Protein AF-A0A809SZR6-F1 (afdb_monomer_lite)

InterPro domains:
  IPR000489 Pterin-binding domain [PF00809] (5-49)
  IPR000489 Pterin-binding domain [PS00792] (4-19)
  IPR000489 Pterin-binding domain [PS50972] (2-67)
  IPR011005 Dihydropteroate synthase-like superfamily [G3DSA:3.20.20.20] (1-56)
  IPR011005 Dihydropteroate synthase-like superfamily [SSF51717] (3-46)

Secondary structure (DSSP, 8-state):
----EEEEE--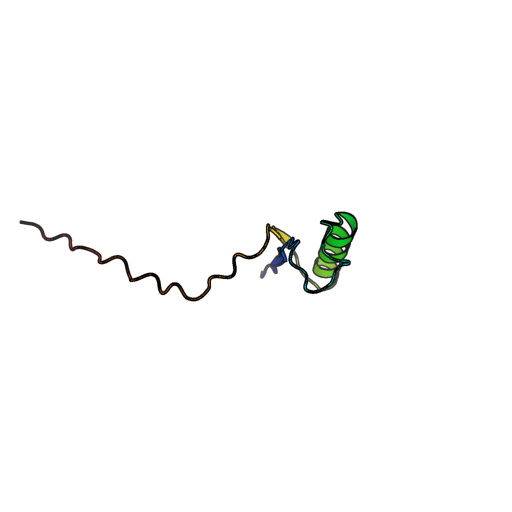S--SSGGG-S--HHHHHHHHHHHHHTT-SEEEEES---------------------

Organism: Escherichia coli (NCBI:txid562)

pLDDT: mean 71.85, std 20.2, range [42.25, 98.06]

Structure (mmCIF, N/CA/C/O backbone):
data_AF-A0A809SZR6-F1
#
_entry.id   AF-A0A809SZR6-F1
#
loop_
_atom_site.group_PDB
_atom_site.id
_atom_site.type_symbol
_atom_site.label_atom_id
_atom_site.label_alt_id
_atom_site.label_comp_id
_atom_site.label_asym_id
_atom_site.label_entity_id
_atom_site.label_seq_id
_atom_site.pdbx_PDB_ins_code
_atom_site.Cartn_x
_atom_site.Cartn_y
_atom_site.Cartn_z
_atom_site.occupancy
_atom_site.B_iso_or_equiv
_atom_site.auth_seq_id
_atom_site.auth_comp_id
_atom_site.auth_asym_id
_atom_site.auth_atom_id
_atom_site.pdbx_PDB_model_num
ATOM 1 N N . MET A 1 1 ? -21.326 7.051 10.419 1.00 84.06 1 MET A N 1
ATOM 2 C CA . MET A 1 1 ? -20.237 6.052 10.406 1.00 84.06 1 MET A CA 1
ATOM 3 C C . MET A 1 1 ? -19.173 6.559 9.446 1.00 84.06 1 MET A C 1
ATOM 5 O O . MET A 1 1 ? -19.559 7.138 8.438 1.00 84.06 1 MET A O 1
ATOM 9 N N . VAL A 1 2 ? -17.891 6.451 9.790 1.00 93.38 2 VAL A N 1
ATOM 10 C CA . VAL A 1 2 ? -16.767 6.866 8.928 1.00 93.38 2 VAL A CA 1
ATOM 11 C C . VAL A 1 2 ? -16.158 5.609 8.314 1.00 93.38 2 VAL A C 1
ATOM 13 O O . VAL A 1 2 ? -16.177 4.570 8.965 1.00 93.38 2 VAL A O 1
ATOM 16 N N . THR A 1 3 ? -15.655 5.716 7.086 1.00 96.19 3 THR A N 1
ATOM 17 C CA . THR A 1 3 ? -14.927 4.645 6.398 1.00 96.19 3 THR A CA 1
ATOM 18 C C . THR A 1 3 ? -13.531 5.143 6.056 1.00 96.19 3 THR A C 1
ATOM 20 O O . THR A 1 3 ? -13.382 6.243 5.519 1.00 96.19 3 THR A O 1
ATOM 23 N N . VAL A 1 4 ? -12.518 4.345 6.369 1.00 97.00 4 VAL A N 1
ATOM 24 C CA . VAL A 1 4 ? -11.107 4.642 6.137 1.00 97.00 4 VAL A CA 1
ATOM 25 C C . VAL A 1 4 ? -10.613 3.838 4.941 1.00 97.00 4 VAL A C 1
ATOM 27 O O . VAL A 1 4 ? -10.668 2.609 4.933 1.00 97.00 4 VAL A O 1
ATOM 30 N N . PHE A 1 5 ? -10.107 4.547 3.934 1.00 97.19 5 PHE A N 1
ATOM 31 C CA . PHE A 1 5 ? -9.492 3.954 2.750 1.00 97.19 5 PHE A CA 1
ATOM 32 C C . PHE A 1 5 ? -7.968 4.042 2.859 1.00 97.19 5 PHE A C 1
ATOM 34 O O . PHE A 1 5 ? -7.408 5.139 2.895 1.00 97.19 5 PHE A O 1
ATOM 41 N N . GLY A 1 6 ? -7.303 2.889 2.892 1.00 95.00 6 GLY A N 1
ATOM 42 C CA . GLY A 1 6 ? -5.858 2.784 2.709 1.00 95.00 6 GLY A CA 1
ATOM 43 C C . GLY A 1 6 ? -5.516 2.852 1.222 1.00 95.00 6 GLY A C 1
ATOM 44 O O . GLY A 1 6 ? -6.151 2.176 0.420 1.00 95.00 6 GLY A O 1
ATOM 45 N N . ILE A 1 7 ? -4.531 3.662 0.835 1.00 91.69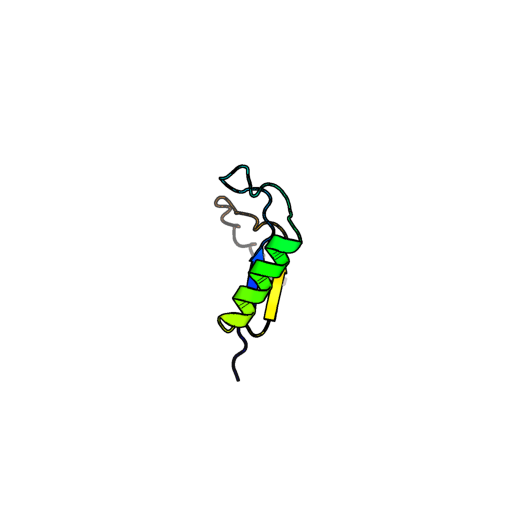 7 ILE A N 1
ATOM 46 C CA . ILE A 1 7 ? -4.115 3.797 -0.568 1.00 91.69 7 ILE A CA 1
ATOM 47 C C . ILE A 1 7 ? -2.808 3.034 -0.781 1.00 91.69 7 ILE A C 1
ATOM 49 O O . ILE A 1 7 ? -1.772 3.409 -0.225 1.00 91.69 7 ILE A O 1
ATOM 53 N N . LEU A 1 8 ? -2.843 1.996 -1.615 1.00 88.75 8 LEU A N 1
ATOM 54 C CA . LEU A 1 8 ? -1.683 1.197 -1.996 1.00 88.75 8 LEU A CA 1
ATOM 55 C C . LEU A 1 8 ? -1.320 1.466 -3.461 1.00 88.75 8 LEU A C 1
ATOM 57 O O . LEU A 1 8 ? -1.922 0.918 -4.382 1.00 88.75 8 LEU A O 1
ATOM 61 N N . ASN A 1 9 ? -0.305 2.303 -3.680 1.00 84.62 9 ASN A N 1
ATOM 62 C CA . ASN A 1 9 ? 0.237 2.540 -5.018 1.00 84.62 9 ASN A CA 1
ATOM 63 C C . ASN A 1 9 ? 1.305 1.492 -5.341 1.00 84.62 9 ASN A C 1
ATOM 65 O O . ASN A 1 9 ? 2.305 1.379 -4.633 1.00 84.62 9 ASN A O 1
ATOM 69 N N . LEU A 1 10 ? 1.117 0.764 -6.435 1.00 78.94 10 LEU A N 1
ATOM 70 C CA . LEU A 1 10 ? 2.085 -0.188 -6.961 1.00 78.94 10 LEU A CA 1
ATOM 71 C C . LEU A 1 10 ? 3.106 0.566 -7.822 1.00 78.94 10 LEU A C 1
ATOM 73 O O . LEU A 1 10 ? 2.886 0.778 -9.010 1.00 78.94 10 LEU A O 1
ATOM 77 N N . THR A 1 11 ? 4.204 1.029 -7.224 1.00 68.69 11 THR A N 1
ATOM 78 C CA . THR A 1 11 ? 5.307 1.697 -7.939 1.00 68.69 11 THR A CA 1
ATOM 79 C C . THR A 1 11 ? 6.472 0.743 -8.193 1.00 68.69 11 THR A C 1
ATOM 81 O O . THR A 1 11 ? 6.997 0.181 -7.239 1.00 68.69 11 THR A O 1
ATOM 84 N N . GLU A 1 12 ? 6.932 0.624 -9.444 1.00 54.88 12 GLU A N 1
ATOM 85 C CA . GLU A 1 12 ? 8.235 0.007 -9.777 1.00 54.88 12 GLU A CA 1
ATOM 86 C C . GLU A 1 12 ? 9.422 0.921 -9.399 1.00 54.88 12 GLU A C 1
ATOM 88 O O . GLU A 1 12 ? 10.544 0.453 -9.194 1.00 54.88 12 GLU A O 1
ATOM 93 N N . ASP A 1 13 ? 9.163 2.227 -9.259 1.00 49.97 13 ASP A N 1
ATOM 94 C CA . ASP A 1 13 ? 10.161 3.276 -9.024 1.00 49.97 13 ASP A CA 1
ATOM 95 C C . ASP A 1 13 ? 10.505 3.422 -7.541 1.00 49.97 13 ASP A C 1
ATOM 97 O O . ASP A 1 13 ? 10.211 4.422 -6.877 1.00 49.97 13 ASP A O 1
ATOM 101 N N . SER A 1 14 ? 11.155 2.400 -7.019 1.00 45.66 14 SER A N 1
ATOM 102 C CA . SER A 1 14 ? 11.723 2.434 -5.685 1.00 45.66 14 SER A CA 1
ATOM 103 C C . SER A 1 14 ? 13.165 2.908 -5.729 1.00 45.66 14 SER A C 1
ATOM 105 O O . SER A 1 14 ? 13.938 2.516 -6.601 1.00 45.66 14 SER A O 1
ATOM 107 N N . PHE A 1 15 ? 13.575 3.699 -4.738 1.00 43.44 15 PHE A N 1
ATOM 108 C CA . PHE A 1 15 ? 14.973 4.125 -4.578 1.00 43.44 15 PHE A CA 1
ATOM 109 C C . PHE A 1 15 ? 15.935 2.949 -4.272 1.00 43.44 15 PHE A C 1
ATOM 111 O O . PHE A 1 15 ? 17.143 3.154 -4.211 1.00 43.44 15 PHE A O 1
ATOM 118 N N . PHE A 1 16 ? 15.408 1.728 -4.096 1.00 42.25 16 PHE A N 1
ATOM 119 C CA . PHE A 1 16 ? 16.119 0.504 -3.723 1.00 42.25 16 PHE A CA 1
ATOM 120 C C . PHE A 1 16 ? 15.893 -0.599 -4.779 1.00 42.25 16 PHE A C 1
ATOM 122 O O . PHE A 1 16 ? 14.774 -0.792 -5.255 1.00 42.25 16 PHE A O 1
ATOM 129 N N . ASP A 1 17 ? 16.952 -1.309 -5.183 1.00 50.03 17 ASP A N 1
ATOM 130 C CA . ASP A 1 17 ? 16.935 -2.335 -6.245 1.00 50.03 17 ASP A CA 1
ATOM 131 C C . ASP A 1 17 ? 15.935 -3.479 -5.980 1.00 50.03 17 ASP A C 1
ATOM 133 O O . ASP A 1 17 ? 15.338 -4.023 -6.911 1.00 50.03 17 ASP A O 1
ATOM 137 N N . GLU A 1 18 ? 15.691 -3.812 -4.713 1.00 49.88 18 GLU A N 1
ATOM 138 C CA . GLU A 1 18 ? 14.868 -4.946 -4.273 1.00 49.88 18 GLU A CA 1
ATOM 139 C C . GLU A 1 18 ? 13.362 -4.731 -4.466 1.00 49.88 18 GLU A C 1
ATOM 141 O O . GLU A 1 18 ? 12.575 -5.667 -4.363 1.00 49.88 18 GLU A O 1
ATOM 146 N N . SER A 1 19 ? 12.950 -3.503 -4.768 1.00 48.91 19 SER A N 1
ATOM 147 C CA . SER A 1 19 ? 11.542 -3.097 -4.872 1.00 48.91 19 SER A CA 1
ATOM 148 C C . SER A 1 19 ? 11.131 -2.761 -6.312 1.00 48.91 19 SER A C 1
ATOM 150 O O . SER A 1 19 ? 10.078 -2.183 -6.559 1.00 48.91 19 SER A O 1
ATOM 152 N N . ARG A 1 20 ? 11.950 -3.201 -7.281 1.00 52.91 20 ARG A N 1
ATOM 153 C CA . ARG A 1 20 ? 11.694 -3.143 -8.736 1.00 52.91 20 ARG A CA 1
ATOM 154 C C . ARG A 1 20 ? 10.953 -4.358 -9.289 1.00 52.91 20 ARG A C 1
ATOM 156 O O . ARG A 1 20 ? 10.858 -4.538 -10.498 1.00 52.91 20 ARG A O 1
ATOM 163 N N . ARG A 1 21 ? 10.450 -5.235 -8.425 1.00 51.31 21 ARG A N 1
ATOM 164 C CA . ARG A 1 21 ? 9.506 -6.275 -8.825 1.00 51.31 21 ARG A CA 1
ATOM 165 C C . ARG A 1 21 ? 8.173 -5.900 -8.217 1.00 51.31 21 ARG A C 1
ATOM 167 O O . ARG A 1 21 ? 8.102 -5.684 -7.011 1.00 51.31 21 ARG A O 1
ATOM 174 N N . LEU A 1 22 ? 7.135 -5.845 -9.048 1.00 56.34 22 LEU A N 1
ATOM 175 C CA . LEU A 1 22 ? 5.751 -5.958 -8.603 1.00 56.34 22 LEU A CA 1
ATOM 176 C C . LEU A 1 22 ? 5.609 -7.336 -7.951 1.00 56.34 22 LEU A C 1
ATOM 178 O O . LEU A 1 22 ? 5.119 -8.260 -8.584 1.00 56.34 22 LEU A O 1
ATOM 182 N N . ASP A 1 23 ? 6.153 -7.512 -6.748 1.00 70.94 23 ASP A N 1
ATOM 183 C CA . ASP A 1 23 ? 5.996 -8.720 -5.962 1.00 70.94 23 ASP A CA 1
ATOM 184 C C . ASP A 1 23 ? 4.537 -8.746 -5.508 1.00 70.94 23 ASP A C 1
ATOM 186 O O . ASP A 1 23 ? 4.159 -7.977 -4.613 1.00 70.94 23 ASP A O 1
ATOM 190 N N . PRO A 1 24 ? 3.682 -9.586 -6.120 1.00 80.06 24 PRO A N 1
ATOM 191 C CA . PRO A 1 24 ? 2.280 -9.619 -5.746 1.00 80.06 24 PRO A CA 1
ATOM 192 C C . PRO A 1 24 ? 2.135 -10.043 -4.281 1.00 80.06 24 PRO A C 1
ATOM 194 O O . PRO A 1 24 ? 1.202 -9.605 -3.612 1.00 80.06 24 PRO A O 1
ATOM 197 N N . ALA A 1 25 ? 3.077 -10.836 -3.752 1.00 83.19 25 ALA A N 1
ATOM 198 C CA . ALA A 1 25 ? 3.080 -11.236 -2.352 1.00 83.19 25 ALA A CA 1
ATOM 199 C C . ALA A 1 25 ? 3.377 -10.048 -1.424 1.00 83.19 25 ALA A C 1
ATOM 201 O O . ALA A 1 25 ? 2.688 -9.870 -0.418 1.00 83.19 25 ALA A O 1
ATOM 202 N N . GLY A 1 26 ? 4.337 -9.193 -1.779 1.00 80.88 26 GLY A N 1
ATOM 203 C CA . GLY A 1 26 ? 4.623 -7.940 -1.083 1.00 80.88 26 GLY A CA 1
ATOM 204 C C . GLY A 1 26 ? 3.433 -6.979 -1.086 1.00 80.88 26 GLY A C 1
ATOM 205 O O . GLY A 1 26 ? 3.071 -6.449 -0.036 1.00 80.88 26 GLY A O 1
ATOM 206 N N . ALA A 1 27 ? 2.758 -6.817 -2.229 1.00 84.25 27 ALA A N 1
ATOM 207 C CA . ALA A 1 27 ? 1.553 -5.991 -2.331 1.00 84.25 27 ALA A CA 1
ATOM 208 C C . ALA A 1 27 ? 0.408 -6.518 -1.448 1.00 84.25 27 ALA A C 1
ATOM 210 O O . ALA A 1 27 ? -0.226 -5.752 -0.722 1.00 84.25 27 ALA A O 1
ATOM 211 N N . VAL A 1 28 ? 0.179 -7.835 -1.456 1.00 90.38 28 V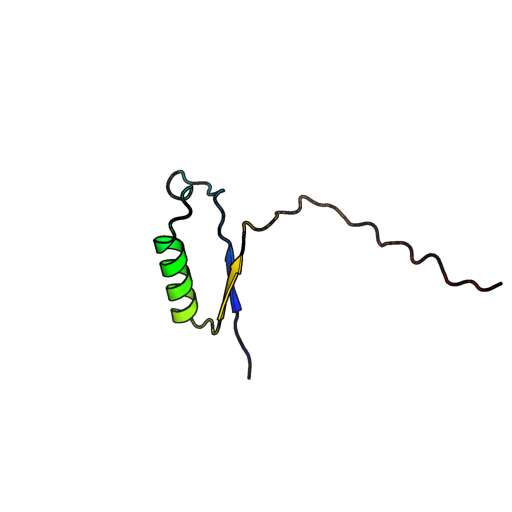AL A N 1
ATOM 212 C CA . VAL A 1 28 ? -0.818 -8.486 -0.592 1.00 90.38 28 VAL A CA 1
ATOM 213 C C . VAL A 1 28 ? -0.457 -8.318 0.883 1.00 90.38 28 VAL A C 1
ATOM 215 O O . VAL A 1 28 ? -1.322 -7.986 1.690 1.00 90.38 28 VAL A O 1
ATOM 218 N N . THR A 1 29 ? 0.817 -8.488 1.239 1.00 91.25 29 THR A N 1
ATOM 219 C CA . THR A 1 29 ? 1.295 -8.300 2.615 1.00 91.25 29 THR A CA 1
ATOM 220 C C . THR A 1 29 ? 1.045 -6.867 3.086 1.00 91.25 29 THR A C 1
ATOM 222 O O . THR A 1 29 ? 0.486 -6.666 4.161 1.00 91.25 29 THR A O 1
ATOM 225 N N . ALA A 1 30 ? 1.369 -5.868 2.260 1.00 88.56 30 ALA A N 1
ATOM 226 C CA . ALA A 1 30 ? 1.116 -4.463 2.570 1.00 88.56 30 ALA A CA 1
ATOM 227 C C . ALA A 1 30 ? -0.383 -4.158 2.734 1.00 88.56 30 ALA A C 1
ATOM 229 O O . ALA A 1 30 ? -0.769 -3.475 3.683 1.00 88.56 30 ALA A O 1
ATOM 230 N N . ALA A 1 31 ? -1.239 -4.696 1.859 1.00 92.69 31 ALA A N 1
ATOM 231 C CA . ALA A 1 31 ? -2.688 -4.533 1.970 1.00 92.69 31 ALA A CA 1
ATOM 232 C C . ALA A 1 31 ? -3.242 -5.152 3.267 1.00 92.69 31 ALA A C 1
ATOM 234 O O . ALA A 1 31 ? -4.067 -4.537 3.941 1.00 92.69 31 ALA A O 1
ATOM 235 N N . ILE A 1 32 ? -2.759 -6.337 3.658 1.00 96.25 32 ILE A N 1
ATOM 236 C CA . ILE A 1 32 ? -3.143 -6.989 4.921 1.00 96.25 32 ILE A CA 1
ATOM 237 C C . ILE A 1 32 ? -2.748 -6.125 6.121 1.00 96.25 32 ILE A C 1
ATOM 239 O O . ILE A 1 32 ? -3.553 -5.954 7.035 1.00 96.25 32 ILE A O 1
ATOM 243 N N . GLU A 1 33 ? -1.543 -5.555 6.123 1.00 96.00 33 GLU A N 1
ATOM 244 C CA . GLU A 1 33 ? -1.117 -4.648 7.192 1.00 96.00 33 GLU A CA 1
ATOM 245 C C . GLU A 1 33 ? -1.988 -3.385 7.255 1.00 96.00 33 GLU A C 1
ATOM 247 O O . GLU A 1 33 ? -2.399 -2.989 8.343 1.00 96.00 33 GLU A O 1
ATOM 252 N N . MET A 1 34 ? -2.366 -2.796 6.112 1.00 95.62 34 MET A N 1
ATOM 253 C CA . MET A 1 34 ? -3.276 -1.640 6.073 1.00 95.62 34 MET A CA 1
ATOM 254 C C . MET A 1 34 ? -4.640 -1.941 6.706 1.00 95.62 34 MET A C 1
ATOM 256 O O . MET A 1 34 ? -5.178 -1.107 7.438 1.00 95.62 34 MET A O 1
ATOM 260 N N . LEU A 1 35 ? -5.185 -3.136 6.463 1.00 97.25 35 LEU A N 1
ATOM 261 C CA . LEU A 1 35 ? -6.415 -3.593 7.112 1.00 97.25 35 LEU A CA 1
ATOM 262 C C . LEU A 1 35 ? -6.203 -3.805 8.620 1.00 97.25 35 LEU A C 1
ATOM 264 O O . LEU A 1 35 ? -7.022 -3.366 9.423 1.00 97.25 35 LEU A O 1
ATOM 268 N N . ARG A 1 36 ? -5.077 -4.412 9.028 1.00 97.81 36 ARG A N 1
ATOM 269 C CA . ARG A 1 36 ? -4.739 -4.644 10.448 1.00 97.81 36 ARG A CA 1
ATOM 270 C C . ARG A 1 36 ? -4.638 -3.355 11.259 1.00 97.81 36 ARG A C 1
ATOM 272 O O . ARG A 1 36 ? -5.040 -3.349 12.419 1.00 97.81 36 ARG A O 1
ATOM 279 N N . VAL A 1 37 ? -4.1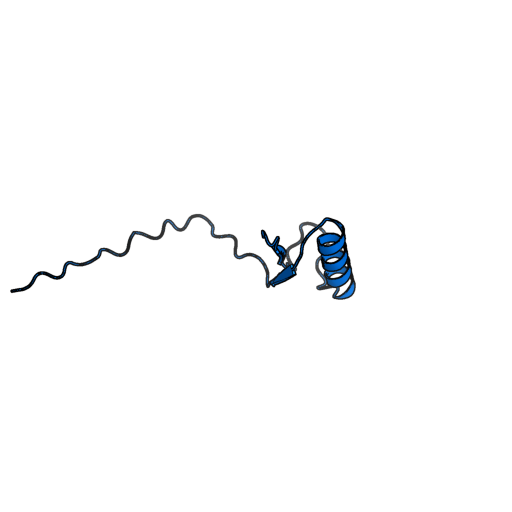23 -2.277 10.669 1.00 96.75 37 VAL A N 1
ATOM 280 C CA . VAL A 1 37 ? -3.990 -0.975 11.350 1.00 96.75 37 VAL A CA 1
ATOM 281 C C . VAL A 1 37 ? -5.271 -0.133 11.328 1.00 96.75 37 VAL A C 1
ATOM 283 O O . VAL A 1 37 ? -5.288 0.941 11.926 1.00 96.75 37 VAL A O 1
ATOM 286 N N . GLY A 1 38 ? -6.346 -0.613 10.689 1.00 97.25 38 GLY A N 1
ATOM 287 C CA . GLY A 1 38 ? -7.679 -0.007 10.774 1.00 97.25 38 GLY A CA 1
ATOM 288 C C . GLY A 1 38 ? -8.233 0.585 9.479 1.00 97.25 38 GLY A C 1
ATOM 289 O O . GLY A 1 38 ? -9.162 1.386 9.544 1.00 97.25 38 GLY A O 1
ATOM 290 N N . SER A 1 39 ? -7.692 0.226 8.311 1.00 97.81 39 SER A N 1
ATOM 291 C CA . SER A 1 39 ? -8.378 0.523 7.046 1.00 97.81 39 SER A CA 1
ATOM 292 C C . SER A 1 39 ? -9.589 -0.396 6.888 1.00 97.81 39 SER A C 1
ATOM 294 O O . SER A 1 39 ? -9.479 -1.602 7.098 1.00 97.81 39 SER A O 1
ATOM 296 N N . ASP A 1 40 ? -10.723 0.152 6.458 1.00 98.06 40 ASP A N 1
ATOM 297 C CA . ASP A 1 40 ? -11.912 -0.634 6.110 1.00 98.06 40 ASP A CA 1
ATOM 298 C C . ASP A 1 40 ? -11.811 -1.192 4.683 1.00 98.06 40 ASP A C 1
ATOM 300 O O . ASP A 1 40 ? -12.344 -2.256 4.370 1.00 98.06 40 ASP A O 1
ATOM 304 N N . VAL A 1 41 ? -11.132 -0.448 3.804 1.00 97.25 41 VAL A N 1
ATOM 305 C CA . VAL A 1 41 ? -10.930 -0.772 2.388 1.00 97.25 41 VAL A CA 1
ATOM 306 C C . VAL A 1 41 ? -9.509 -0.386 1.983 1.00 97.25 41 VAL A C 1
ATOM 308 O O . VAL A 1 41 ? -8.965 0.600 2.481 1.00 97.25 41 VAL A O 1
ATOM 311 N N . VAL A 1 42 ? -8.915 -1.142 1.058 1.00 95.62 42 VAL A N 1
ATOM 312 C CA . VAL A 1 42 ? -7.642 -0.792 0.414 1.00 95.62 42 VAL A CA 1
ATOM 313 C C . VAL A 1 42 ? -7.892 -0.508 -1.067 1.00 95.62 42 VAL A C 1
ATOM 315 O O . VAL A 1 42 ? -8.370 -1.381 -1.789 1.00 95.62 42 VAL A O 1
ATOM 318 N N . ASP A 1 43 ? -7.574 0.706 -1.508 1.00 93.94 43 ASP A N 1
ATOM 319 C CA . ASP A 1 43 ? -7.583 1.117 -2.912 1.00 93.94 43 ASP A CA 1
ATOM 320 C C . ASP A 1 43 ? -6.203 0.855 -3.521 1.00 93.94 43 ASP A C 1
ATOM 322 O O . ASP A 1 43 ? -5.198 1.432 -3.093 1.00 93.94 43 ASP A O 1
ATOM 326 N N . VAL A 1 44 ? -6.151 -0.064 -4.483 1.00 89.94 44 VAL A N 1
ATOM 327 C CA . VAL A 1 44 ? -4.912 -0.511 -5.122 1.00 89.94 44 VAL A CA 1
ATOM 328 C C . VAL A 1 44 ? -4.813 0.129 -6.498 1.00 89.94 44 VAL A C 1
ATOM 330 O O . VAL A 1 44 ? -5.646 -0.125 -7.369 1.00 89.94 44 VAL A O 1
ATOM 333 N N . GLY A 1 45 ? -3.771 0.930 -6.707 1.00 83.19 45 GLY A N 1
ATOM 334 C CA . GLY A 1 45 ? -3.610 1.732 -7.915 1.00 83.19 45 GLY A CA 1
ATOM 335 C C . GLY A 1 45 ? -2.215 1.650 -8.538 1.00 83.19 45 GLY A C 1
ATOM 336 O O . GLY A 1 45 ? -1.262 1.218 -7.887 1.00 83.19 45 GLY A O 1
ATOM 337 N N . PRO A 1 46 ? -2.075 2.067 -9.810 1.00 75.00 46 PRO A N 1
ATOM 338 C CA . PRO A 1 46 ? -0.780 2.217 -10.478 1.00 75.00 46 PRO A CA 1
ATOM 339 C C . PRO A 1 46 ? 0.106 3.278 -9.785 1.00 75.00 46 PRO A C 1
ATOM 341 O O . PRO A 1 46 ? -0.363 3.976 -8.883 1.00 75.00 46 PRO A O 1
ATOM 344 N N . PRO A 1 47 ? 1.377 3.446 -10.209 1.00 69.06 47 PRO A N 1
ATOM 345 C CA . PRO A 1 47 ? 2.264 4.476 -9.679 1.00 69.06 47 PRO A CA 1
ATOM 346 C C . PRO A 1 47 ? 1.591 5.851 -9.611 1.00 69.06 47 PRO A C 1
ATOM 348 O O . PRO A 1 47 ? 1.002 6.314 -10.592 1.00 69.06 47 PRO A O 1
ATOM 351 N N . ALA A 1 48 ? 1.727 6.545 -8.480 1.00 65.12 48 ALA A N 1
ATOM 352 C CA . ALA A 1 48 ? 1.246 7.915 -8.371 1.00 65.12 48 ALA A CA 1
ATOM 353 C C . ALA A 1 48 ? 1.984 8.811 -9.385 1.00 65.12 48 ALA A C 1
ATOM 355 O O . ALA A 1 48 ? 3.210 8.942 -9.350 1.00 65.12 48 ALA A O 1
ATOM 356 N N . ILE A 1 49 ? 1.238 9.472 -10.275 1.00 59.09 49 ILE A N 1
ATOM 357 C CA . ILE A 1 49 ? 1.801 10.437 -11.224 1.00 59.09 49 ILE A CA 1
ATOM 358 C C . ILE A 1 49 ? 2.221 11.680 -10.437 1.00 59.09 49 ILE A C 1
ATOM 360 O O . ILE A 1 49 ? 1.403 12.535 -10.083 1.00 59.09 49 ILE A O 1
ATOM 364 N N . ARG A 1 50 ? 3.520 11.804 -10.156 1.00 64.88 50 ARG A N 1
ATOM 365 C CA . ARG A 1 50 ? 4.073 13.012 -9.538 1.00 64.88 50 ARG A CA 1
ATOM 366 C C . ARG A 1 50 ? 4.029 14.157 -10.547 1.00 64.88 50 ARG A C 1
ATOM 368 O O . ARG A 1 50 ? 4.872 14.259 -11.433 1.00 64.88 50 ARG A O 1
ATOM 375 N N . THR A 1 51 ? 3.048 15.046 -10.405 1.00 57.72 51 THR A N 1
ATOM 376 C CA . THR A 1 51 ? 2.993 16.274 -11.208 1.00 57.72 51 THR A CA 1
ATOM 377 C C . THR A 1 51 ? 4.108 17.219 -10.769 1.00 57.72 51 THR A C 1
ATOM 379 O O . THR A 1 51 ? 4.077 17.773 -9.670 1.00 57.72 51 THR A O 1
ATOM 382 N N . ARG A 1 52 ? 5.087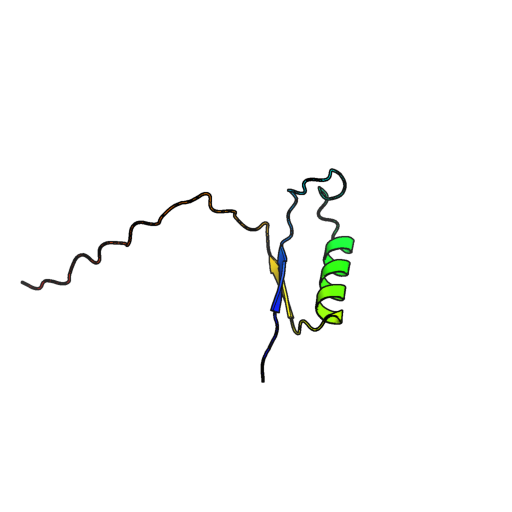 17.461 -11.645 1.00 58.50 52 ARG A N 1
ATOM 383 C CA . ARG A 1 52 ? 6.045 18.559 -11.482 1.00 58.50 52 ARG A CA 1
ATOM 384 C C . ARG A 1 52 ? 5.354 19.849 -11.929 1.00 58.50 52 ARG A C 1
ATOM 386 O O . ARG A 1 52 ? 5.343 20.165 -13.108 1.00 58.50 52 ARG A O 1
ATOM 393 N N . GLY A 1 53 ? 4.711 20.539 -10.986 1.00 56.16 53 GLY A N 1
ATOM 394 C CA . GLY A 1 53 ? 4.276 21.936 -11.105 1.00 56.16 53 GLY A CA 1
ATOM 395 C C . GLY A 1 53 ? 3.691 22.367 -12.455 1.00 56.16 53 GLY A C 1
ATOM 396 O O . GLY A 1 53 ? 4.217 23.286 -13.073 1.00 56.16 53 GLY A O 1
ATOM 397 N N . LEU A 1 54 ? 2.584 21.769 -12.896 1.00 51.00 54 LEU A N 1
ATOM 398 C CA . LEU A 1 54 ? 1.736 22.405 -13.902 1.00 51.00 54 LEU A CA 1
ATOM 399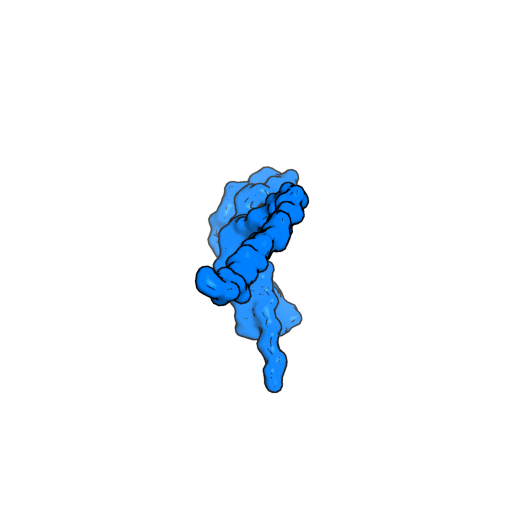 C C . LEU A 1 54 ? 0.597 23.109 -13.169 1.00 51.00 54 LEU A C 1
ATOM 401 O O . LEU A 1 54 ? -0.435 22.514 -12.864 1.00 51.00 54 LEU A O 1
ATOM 405 N N . TYR A 1 55 ? 0.799 24.397 -12.882 1.00 49.62 55 TYR A N 1
ATOM 406 C CA . TYR A 1 55 ? -0.307 25.322 -12.657 1.00 49.62 55 TYR A CA 1
ATOM 407 C C . TYR A 1 55 ? -1.206 25.261 -13.896 1.00 49.62 55 TYR A C 1
ATOM 409 O O . TYR A 1 55 ? -0.939 25.892 -14.920 1.00 49.62 55 TYR A O 1
ATOM 417 N N . ARG A 1 56 ? -2.269 24.462 -13.821 1.00 54.00 56 ARG A N 1
ATOM 418 C CA . ARG A 1 56 ? -3.350 24.478 -14.797 1.00 54.00 56 ARG A CA 1
ATOM 419 C C . ARG A 1 56 ? -3.942 25.881 -14.755 1.00 54.00 56 ARG A C 1
ATOM 421 O O . ARG A 1 56 ? -4.567 26.258 -13.766 1.00 54.00 56 ARG A O 1
ATOM 428 N N . ARG A 1 57 ? -3.693 26.680 -15.800 1.00 50.78 57 ARG A N 1
ATOM 429 C CA . ARG A 1 57 ? -4.377 27.967 -15.962 1.00 50.78 57 ARG A CA 1
ATOM 430 C C . ARG A 1 57 ? -5.880 27.705 -15.836 1.00 50.78 57 ARG A C 1
ATOM 432 O O . ARG A 1 57 ? -6.353 26.743 -16.450 1.00 50.78 57 ARG A O 1
ATOM 439 N N . PRO A 1 58 ? -6.624 28.494 -15.042 1.00 50.25 58 PRO A N 1
ATOM 440 C CA . PRO A 1 58 ? -8.064 28.331 -14.985 1.00 50.25 58 PRO A CA 1
ATOM 441 C C . PRO A 1 58 ? -8.583 28.495 -16.411 1.00 50.25 58 PRO A C 1
ATOM 443 O O . PRO A 1 58 ? -8.238 29.459 -17.099 1.00 50.25 58 PRO A O 1
ATOM 446 N N . MET A 1 59 ? -9.341 27.500 -16.869 1.00 49.94 59 MET A N 1
ATOM 447 C CA . MET A 1 59 ? -10.077 27.579 -18.121 1.00 49.94 59 MET A CA 1
ATOM 448 C C . MET A 1 59 ? -10.918 28.848 -18.018 1.00 49.94 59 MET A C 1
ATOM 450 O O . MET A 1 59 ? -11.767 28.941 -17.130 1.00 49.94 59 MET A O 1
ATOM 454 N N . ARG A 1 60 ? -10.609 29.864 -18.834 1.00 47.12 60 ARG A N 1
ATOM 455 C CA . ARG A 1 60 ? -11.457 31.049 -18.913 1.00 47.12 60 ARG A CA 1
ATOM 456 C C . ARG A 1 60 ? -12.839 30.539 -19.287 1.00 47.12 60 ARG A C 1
ATOM 458 O O . ARG A 1 60 ? -13.024 29.966 -20.356 1.00 47.12 60 ARG A O 1
ATOM 465 N N . SER A 1 61 ? -13.785 30.699 -18.370 1.00 50.81 61 SER A N 1
ATOM 466 C CA . SER A 1 61 ? -15.192 30.707 -18.711 1.00 50.81 61 SER A CA 1
ATOM 467 C C . SER A 1 61 ? -15.383 31.919 -19.612 1.00 50.81 61 SER A C 1
ATOM 469 O O . SER A 1 61 ? -15.614 33.026 -19.119 1.00 50.81 61 SER A O 1
ATOM 471 N N . ASP A 1 62 ? -15.229 31.739 -20.919 1.00 51.59 62 ASP A N 1
ATOM 472 C CA . ASP A 1 62 ? -15.734 32.697 -21.889 1.00 51.59 62 ASP A CA 1
ATOM 473 C C . ASP A 1 62 ? -17.264 32.610 -21.839 1.00 51.59 62 ASP A C 1
ATOM 475 O O . ASP A 1 62 ? -17.925 31.853 -22.539 1.00 51.59 62 ASP A O 1
ATOM 479 N N . VAL A 1 63 ? -17.787 33.297 -20.823 1.00 53.38 63 VAL A N 1
ATOM 480 C CA . VAL A 1 63 ? -18.929 34.197 -20.858 1.00 53.38 63 VAL A CA 1
ATOM 481 C C . VAL A 1 63 ? -19.961 33.834 -21.925 1.00 53.38 63 VAL A C 1
ATOM 483 O O . VAL A 1 63 ? -19.888 34.261 -23.075 1.00 53.38 63 VAL A O 1
ATOM 486 N N . LEU A 1 64 ? -21.025 33.172 -21.464 1.00 51.62 64 LEU A N 1
ATOM 487 C CA . LEU A 1 64 ? -22.375 33.452 -21.939 1.00 51.62 64 LEU A CA 1
ATOM 488 C C . LEU A 1 64 ? -22.633 34.974 -21.878 1.00 51.62 64 LEU A C 1
ATOM 490 O O . LEU A 1 64 ? -23.094 35.509 -20.873 1.00 51.62 64 LEU A O 1
ATOM 494 N N . ARG A 1 65 ? -22.352 35.675 -22.973 1.00 44.66 65 ARG A N 1
ATOM 495 C CA . ARG A 1 65 ? -23.025 36.911 -23.390 1.00 44.66 65 ARG A CA 1
ATOM 496 C C . ARG A 1 65 ? -23.569 36.576 -24.774 1.00 44.66 65 ARG A C 1
ATOM 498 O O . ARG A 1 65 ? -22.819 36.558 -25.733 1.00 44.66 65 ARG A O 1
ATOM 505 N N . ARG A 1 66 ? -24.792 36.049 -24.890 1.00 43.00 66 ARG A N 1
ATOM 506 C CA . ARG A 1 66 ? -26.015 36.857 -25.049 1.00 43.00 66 ARG A CA 1
ATOM 507 C C . ARG A 1 66 ? -25.721 38.193 -25.733 1.00 43.00 66 ARG A C 1
ATOM 509 O O . ARG A 1 66 ? -25.447 39.175 -25.045 1.00 43.00 66 ARG A O 1
ATOM 516 N N . SER A 1 67 ? -25.790 38.204 -27.059 1.00 44.75 67 SER A N 1
ATOM 517 C CA . SER A 1 67 ? -26.608 39.113 -27.881 1.00 44.75 67 SER A CA 1
ATOM 518 C C . SER A 1 67 ? -26.603 38.587 -29.309 1.00 44.75 67 SER A C 1
ATOM 520 O O . SER A 1 67 ? -25.488 38.349 -29.817 1.00 44.75 67 SER A O 1
#

Sequence (67 aa):
MVTVFGILNLTEDSFFDESRRLDPAGAVTAAIEMLRVGSDVVDVGPPAIRTRGLYRRPMRSDVLRRS

Radius of gyration: 19.67 Å; chains: 1; bounding box: 44×50×39 Å

Foldseek 3Di:
DDAAEAEAEQDLDDPDPVSNDSPVVVSVVVQVVCVVVPHPYYHYYYHDDPDPDDPPDPDPPPDPDDD